Protein AF-A0A336LX73-F1 (afdb_monomer_lite)

Secondary structure (DSSP, 8-state):
--HHHHHHHHHHHHHHHHHHHHHH-SS------EEES-HHHHHHHHS---HHHHHHHHHHHTTS-GGGEEE--TTT-THHHHH-EEEETTEEEE--SSTT---EEEETTSHHHHHHHHHHHHHHHHHHHHHHHHHHTSPPP---

Sequence (144 aa):
MSIPLVKLIVAQLGGRLGKTVVNSFSTKIHNIYRWINSDTVLKWLRADKGKFVSFRVVKIHKHTNISSWRYVPKKLNVDDIATKWRSENGVIRSKTRISNYEPIILPRSHKVSHLITQQQQVKRIIKKLEAMENNHARPPGKMM

Foldseek 3Di:
DDPLVVQLVVLLVCLVVVQVVCVPDPDHDPAAADEGQDPVNLVLLVDCDDDPSNVSSVSSVVRDPNVRYDYDHPLRDQVQQVVAWDDDPQFIWRDGSDPPDTDGDDGNPDPVNVVVVVVVVVVVVVVVVVVVVVVVPDDPDDDD

Radius of gyration: 20.68 Å; chains: 1; bounding box: 70×35×48 Å

Structure (mmCIF, N/CA/C/O backbone):
data_AF-A0A336LX73-F1
#
_entry.id   AF-A0A336LX73-F1
#
loop_
_atom_site.group_PDB
_atom_site.id
_atom_site.type_symbol
_atom_site.label_atom_id
_atom_site.label_alt_id
_atom_site.label_comp_id
_atom_site.label_asym_id
_atom_site.label_entity_id
_atom_site.label_seq_id
_atom_site.pdbx_PDB_ins_code
_atom_site.Cartn_x
_atom_site.Cartn_y
_atom_site.Cartn_z
_atom_site.occupancy
_atom_site.B_iso_or_equiv
_atom_site.auth_seq_id
_atom_site.auth_comp_id
_atom_site.auth_asym_id
_atom_site.auth_atom_id
_atom_site.pdbx_PDB_model_num
ATOM 1 N N . MET A 1 1 ? 19.286 3.702 1.040 1.00 56.25 1 MET A N 1
ATOM 2 C CA . MET A 1 1 ? 17.865 3.405 1.357 1.00 56.25 1 MET A CA 1
ATOM 3 C C . MET A 1 1 ? 17.600 1.926 1.122 1.00 56.25 1 MET A C 1
ATOM 5 O O . MET A 1 1 ? 17.907 1.453 0.038 1.00 56.25 1 MET A O 1
ATOM 9 N N . SER A 1 2 ? 17.057 1.194 2.100 1.00 82.31 2 SER A N 1
ATOM 10 C CA . SER A 1 2 ? 16.716 -0.226 1.920 1.00 82.31 2 SER A CA 1
ATOM 11 C C . SER A 1 2 ? 15.325 -0.403 1.294 1.00 82.31 2 SER A C 1
ATOM 13 O O . SER A 1 2 ? 14.434 0.433 1.478 1.00 82.31 2 SER A O 1
ATOM 15 N N . ILE A 1 3 ? 15.122 -1.505 0.563 1.00 82.56 3 ILE A N 1
ATOM 16 C CA . ILE A 1 3 ? 13.840 -1.845 -0.086 1.00 82.56 3 ILE A CA 1
ATOM 17 C C . ILE A 1 3 ? 12.653 -1.800 0.910 1.00 82.56 3 ILE A C 1
ATOM 19 O O . ILE A 1 3 ? 11.626 -1.206 0.568 1.00 82.56 3 ILE A O 1
ATOM 23 N N . PRO A 1 4 ? 12.760 -2.328 2.149 1.00 84.38 4 PRO A N 1
ATOM 24 C CA . PRO A 1 4 ? 11.672 -2.252 3.130 1.00 84.38 4 PRO A CA 1
ATOM 25 C C . PRO A 1 4 ? 11.308 -0.825 3.570 1.00 84.38 4 PRO A C 1
ATOM 27 O O . PRO A 1 4 ? 10.129 -0.516 3.742 1.00 84.38 4 PRO A O 1
ATOM 30 N N . LEU A 1 5 ? 12.287 0.0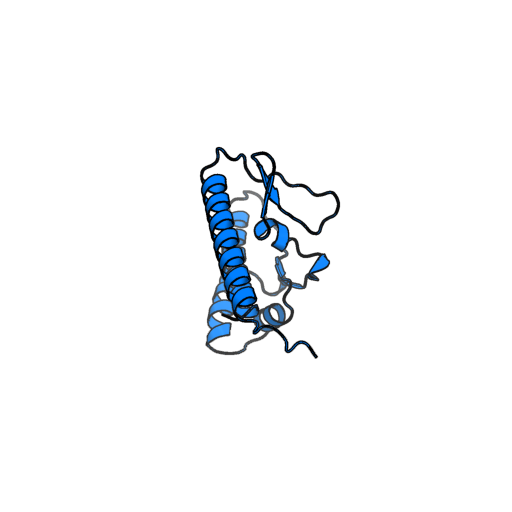77 3.704 1.00 85.88 5 LEU A N 1
ATOM 31 C CA . LEU A 1 5 ? 12.028 1.471 4.089 1.00 85.88 5 LEU A CA 1
ATOM 32 C C . LEU A 1 5 ? 11.255 2.229 3.002 1.00 85.88 5 LEU A C 1
ATOM 34 O O . LEU A 1 5 ? 10.326 2.974 3.314 1.00 85.88 5 LEU A O 1
ATOM 38 N N . VAL A 1 6 ? 11.582 2.000 1.725 1.00 88.69 6 VAL A N 1
ATOM 39 C CA . VAL A 1 6 ? 10.823 2.566 0.594 1.00 88.69 6 VAL A CA 1
ATOM 40 C C . VAL A 1 6 ? 9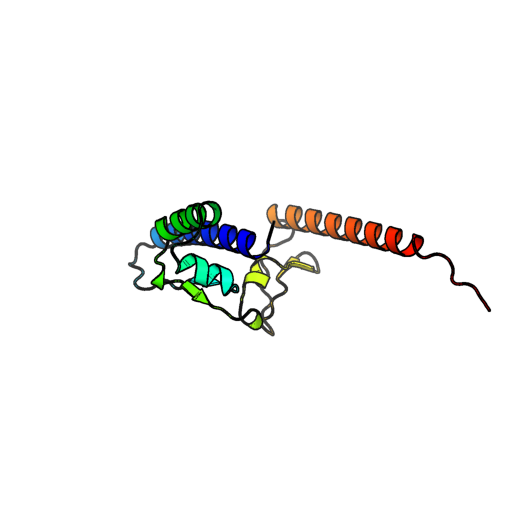.378 2.070 0.620 1.00 88.69 6 VAL A C 1
ATOM 42 O O . VAL A 1 6 ? 8.443 2.852 0.459 1.00 88.69 6 VAL A O 1
ATOM 45 N N . LYS A 1 7 ? 9.174 0.779 0.887 1.00 89.75 7 LYS A N 1
ATOM 46 C CA . LYS A 1 7 ? 7.837 0.184 0.980 1.00 89.75 7 LYS A CA 1
ATOM 47 C C . LYS A 1 7 ? 7.023 0.746 2.155 1.00 89.75 7 LYS A C 1
ATOM 49 O O . LYS A 1 7 ? 5.830 0.979 1.979 1.00 89.75 7 LYS A O 1
ATOM 54 N N . LEU A 1 8 ? 7.645 1.064 3.294 1.00 91.12 8 LEU A N 1
ATOM 55 C CA . LEU A 1 8 ? 6.990 1.797 4.391 1.00 91.12 8 LEU A CA 1
ATOM 56 C C . LEU A 1 8 ? 6.568 3.217 3.988 1.00 91.12 8 LEU A C 1
ATOM 58 O O . LEU A 1 8 ? 5.475 3.653 4.343 1.00 91.12 8 LEU A O 1
ATOM 62 N N . ILE A 1 9 ? 7.402 3.943 3.236 1.00 91.06 9 ILE A N 1
ATOM 63 C CA . ILE A 1 9 ? 7.050 5.281 2.727 1.00 91.06 9 ILE A CA 1
ATOM 64 C C . ILE A 1 9 ? 5.824 5.195 1.815 1.00 91.06 9 ILE A C 1
ATOM 66 O O . ILE A 1 9 ? 4.875 5.963 1.981 1.00 91.06 9 ILE A O 1
ATOM 70 N N . VAL A 1 10 ? 5.819 4.232 0.890 1.00 89.88 10 VAL A N 1
ATOM 71 C CA . VAL A 1 10 ? 4.684 3.988 -0.010 1.00 89.88 10 VAL A CA 1
ATOM 72 C C . VAL A 1 10 ? 3.431 3.608 0.782 1.00 89.88 10 VAL A C 1
ATOM 74 O O . VAL A 1 10 ? 2.363 4.145 0.507 1.00 89.88 10 VAL A O 1
ATOM 77 N N . ALA A 1 11 ? 3.550 2.754 1.803 1.00 92.50 11 ALA A N 1
ATOM 78 C CA . ALA A 1 11 ? 2.434 2.390 2.676 1.00 92.50 11 ALA A CA 1
ATOM 79 C C . ALA A 1 11 ? 1.857 3.603 3.426 1.00 92.50 11 ALA A C 1
ATOM 81 O O . ALA A 1 11 ? 0.640 3.757 3.510 1.00 92.50 11 ALA A O 1
ATOM 82 N N . GLN A 1 12 ? 2.714 4.501 3.918 1.00 93.75 12 GLN A N 1
ATOM 83 C CA . GLN A 1 12 ? 2.295 5.738 4.579 1.00 93.75 12 GLN A CA 1
ATOM 84 C C . GLN A 1 12 ? 1.567 6.683 3.616 1.00 93.75 12 GLN A C 1
ATOM 86 O O . GLN A 1 12 ? 0.526 7.238 3.972 1.00 93.75 12 GLN A O 1
ATOM 91 N N . LEU A 1 13 ? 2.087 6.854 2.398 1.00 92.56 13 LEU A N 1
ATOM 92 C CA . LEU A 1 13 ? 1.440 7.663 1.366 1.00 92.56 13 LEU A CA 1
ATOM 93 C C . LEU A 1 13 ? 0.092 7.059 0.950 1.00 92.56 13 LEU A C 1
ATOM 95 O O . LEU A 1 13 ? -0.913 7.765 0.936 1.00 92.56 13 LEU A O 1
ATOM 99 N N . GLY A 1 14 ? 0.056 5.750 0.691 1.00 91.94 14 GLY A N 1
ATOM 100 C CA . GLY A 1 14 ? -1.161 5.020 0.339 1.00 91.94 14 GLY A CA 1
ATOM 101 C C . GLY A 1 14 ? -2.209 5.041 1.452 1.00 91.94 14 GLY A C 1
ATOM 102 O O . GLY A 1 14 ? -3.396 5.163 1.173 1.00 91.94 14 GLY A O 1
ATOM 103 N N . GLY A 1 15 ? -1.791 5.003 2.721 1.00 94.00 15 GLY A N 1
ATOM 104 C CA . GLY A 1 15 ? -2.686 5.163 3.867 1.00 94.00 15 GLY A CA 1
ATOM 105 C C . GLY A 1 15 ? -3.356 6.538 3.907 1.00 94.00 15 GLY A C 1
ATOM 106 O O . GLY A 1 15 ? -4.569 6.620 4.093 1.00 94.00 15 GLY A O 1
ATOM 107 N N . ARG A 1 16 ? -2.587 7.610 3.671 1.00 95.06 16 ARG A N 1
ATOM 108 C CA . ARG A 1 16 ? -3.116 8.983 3.587 1.00 95.06 16 ARG A CA 1
ATOM 109 C C . ARG A 1 16 ? -4.076 9.143 2.413 1.00 95.06 16 ARG A C 1
ATOM 111 O O . ARG A 1 16 ? -5.193 9.597 2.622 1.00 95.06 16 ARG A O 1
ATOM 118 N N . LEU A 1 17 ? -3.657 8.722 1.219 1.00 93.06 17 LEU A N 1
ATOM 119 C CA . LEU A 1 17 ? -4.486 8.782 0.016 1.00 93.06 17 LEU A CA 1
ATOM 120 C C . LEU A 1 17 ? -5.781 7.988 0.201 1.00 93.06 17 LEU A C 1
ATOM 122 O O . LEU A 1 17 ? -6.858 8.505 -0.061 1.00 93.06 17 LEU A O 1
ATOM 126 N N . GLY A 1 18 ? -5.686 6.762 0.718 1.00 92.75 18 GLY A N 1
ATOM 127 C CA . GLY A 1 18 ? -6.850 5.924 0.985 1.00 92.75 18 GLY A CA 1
ATOM 128 C C . GLY A 1 18 ? -7.820 6.568 1.974 1.00 92.75 18 GLY A C 1
ATOM 129 O O . GLY A 1 18 ? -9.022 6.467 1.777 1.00 92.75 18 GLY A O 1
ATOM 130 N N . LYS A 1 19 ? -7.326 7.273 3.001 1.00 93.50 19 LYS A N 1
ATOM 131 C CA . LYS A 1 19 ? -8.187 8.037 3.916 1.00 93.50 19 LYS A CA 1
ATOM 132 C C . LYS A 1 19 ? -8.896 9.187 3.197 1.00 93.50 19 LYS A C 1
ATOM 134 O O . LYS A 1 19 ? -10.093 9.354 3.384 1.00 93.50 19 LYS A O 1
ATOM 139 N N . THR A 1 20 ? -8.183 9.951 2.369 1.00 94.75 20 THR A N 1
ATOM 140 C CA . THR A 1 20 ? -8.783 11.025 1.561 1.00 94.75 20 THR A CA 1
ATOM 141 C C . THR A 1 20 ? -9.867 10.485 0.632 1.00 94.75 20 THR A C 1
ATOM 143 O O . THR A 1 20 ? -10.955 11.043 0.595 1.00 94.75 20 THR A O 1
ATOM 146 N N . VAL A 1 21 ? -9.590 9.375 -0.056 1.00 92.94 21 VAL A N 1
ATOM 147 C CA . VAL A 1 21 ? -10.542 8.707 -0.952 1.00 92.94 21 VAL A CA 1
ATOM 148 C C . VAL A 1 21 ? -11.762 8.213 -0.180 1.00 92.94 21 VAL A C 1
ATOM 150 O O . VAL A 1 21 ? -12.876 8.483 -0.589 1.00 92.94 21 VAL A O 1
ATOM 153 N N . VAL A 1 22 ? -11.588 7.548 0.965 1.00 93.56 22 VAL A N 1
ATOM 154 C CA . VAL A 1 22 ? -12.724 7.104 1.797 1.00 93.56 22 VAL A CA 1
ATOM 155 C C . VAL A 1 22 ? -13.586 8.288 2.234 1.00 93.56 22 VAL A C 1
ATOM 157 O O . VAL A 1 22 ? -14.806 8.207 2.162 1.00 93.56 22 VAL A O 1
ATOM 160 N N . ASN A 1 23 ? -12.959 9.396 2.630 1.00 93.25 23 ASN A N 1
ATOM 161 C CA . ASN A 1 23 ? -13.659 10.601 3.066 1.00 93.25 23 ASN A CA 1
ATOM 162 C C . ASN A 1 23 ? -14.390 11.338 1.932 1.00 93.25 23 ASN A C 1
ATOM 164 O O . ASN A 1 23 ? -15.244 12.166 2.229 1.00 93.25 23 ASN A O 1
ATOM 168 N N . SER A 1 24 ? -14.056 11.088 0.660 1.00 95.00 24 SER A N 1
ATOM 169 C CA . SER A 1 24 ? -14.753 11.714 -0.471 1.00 95.00 24 SER A CA 1
ATOM 170 C C . SER A 1 24 ? -16.044 10.996 -0.863 1.00 95.00 24 SER A C 1
ATOM 172 O O . SER A 1 24 ? -16.811 11.538 -1.653 1.00 95.00 24 SER A O 1
ATOM 174 N N . PHE A 1 25 ? -16.297 9.787 -0.354 1.00 93.12 25 PHE A N 1
ATOM 175 C CA . PHE A 1 25 ? -17.554 9.086 -0.612 1.00 93.12 25 PHE A CA 1
ATOM 176 C C . PHE A 1 25 ? -18.646 9.552 0.350 1.00 93.12 25 PHE A C 1
ATOM 178 O O . PHE A 1 25 ? -18.448 9.584 1.562 1.00 93.12 25 PHE A O 1
ATOM 185 N N . SER A 1 26 ? -19.833 9.830 -0.190 1.00 93.62 26 SER A N 1
ATOM 186 C CA . SER A 1 26 ? -21.041 10.099 0.604 1.00 93.62 26 SER A CA 1
ATOM 187 C C . SER A 1 26 ? -21.608 8.833 1.259 1.00 93.62 26 SER A C 1
ATOM 189 O O . SER A 1 26 ? -22.354 8.909 2.230 1.00 93.62 26 SER A O 1
ATOM 191 N N . THR A 1 27 ? -21.260 7.656 0.733 1.00 94.62 27 THR A N 1
ATOM 192 C CA . THR A 1 27 ? -21.700 6.349 1.235 1.00 94.62 27 THR A CA 1
ATOM 193 C C . THR A 1 27 ? -20.686 5.738 2.194 1.00 94.62 27 THR A C 1
ATOM 195 O O . THR A 1 27 ? -19.474 5.823 1.980 1.00 94.62 27 THR A O 1
ATOM 198 N N . LYS A 1 28 ? -21.175 5.019 3.208 1.00 93.31 28 LYS A N 1
ATOM 199 C CA . LYS A 1 28 ? -20.321 4.327 4.178 1.00 93.31 28 LYS A CA 1
ATOM 200 C C . LYS A 1 28 ? -19.539 3.185 3.522 1.00 93.31 28 LYS A C 1
ATOM 202 O O . LYS A 1 28 ? -20.116 2.251 2.973 1.00 93.31 28 LYS A O 1
ATOM 207 N N . ILE A 1 29 ? -18.215 3.218 3.657 1.00 93.50 29 ILE A N 1
ATOM 208 C CA . ILE A 1 29 ? -17.343 2.104 3.271 1.00 93.50 29 ILE A CA 1
ATOM 209 C C . ILE A 1 29 ? -17.177 1.172 4.472 1.00 93.50 29 ILE A C 1
ATOM 211 O O . ILE A 1 29 ? -16.600 1.552 5.489 1.00 93.50 29 ILE A O 1
ATOM 215 N N . HIS A 1 30 ? -17.677 -0.057 4.347 1.00 91.50 30 HIS A N 1
ATOM 216 C CA . HIS A 1 30 ? -17.633 -1.051 5.424 1.00 91.50 30 HIS A CA 1
ATOM 217 C C . HIS A 1 30 ? -16.283 -1.765 5.525 1.00 91.50 30 HIS A C 1
ATOM 219 O O . HIS A 1 30 ? -15.811 -2.036 6.625 1.00 91.50 30 HIS A O 1
ATOM 225 N N . ASN A 1 31 ? -15.649 -2.044 4.384 1.00 92.56 31 ASN A N 1
ATOM 226 C CA . ASN A 1 31 ? -14.429 -2.838 4.318 1.00 92.56 31 ASN A CA 1
ATOM 227 C C . ASN A 1 31 ? -13.372 -2.138 3.469 1.00 92.56 31 ASN A C 1
ATOM 229 O O . ASN A 1 31 ? -13.653 -1.648 2.378 1.00 92.56 31 ASN A O 1
ATOM 233 N N . ILE A 1 32 ? -12.134 -2.125 3.963 1.00 93.88 32 ILE A N 1
ATOM 234 C CA . ILE A 1 32 ? -10.979 -1.604 3.234 1.00 93.88 32 ILE A CA 1
ATOM 235 C C . ILE A 1 32 ? -9.868 -2.638 3.337 1.00 93.88 32 ILE A C 1
ATOM 237 O O . ILE A 1 32 ? -9.496 -3.032 4.441 1.00 93.88 32 ILE A O 1
ATOM 241 N N . TYR A 1 33 ? -9.300 -3.024 2.198 1.00 94.19 33 TYR A N 1
ATOM 242 C CA . TYR A 1 33 ? -8.164 -3.939 2.120 1.00 94.19 33 TYR A CA 1
ATOM 243 C C . TYR A 1 33 ? -6.960 -3.230 1.507 1.00 94.19 33 TYR A C 1
ATOM 245 O O . TYR A 1 33 ? -7.088 -2.474 0.543 1.00 94.19 33 TYR A O 1
ATOM 253 N N . ARG A 1 34 ? -5.777 -3.456 2.080 1.00 93.25 34 ARG A N 1
ATOM 254 C CA . ARG A 1 34 ? -4.513 -2.846 1.653 1.00 93.25 34 ARG A CA 1
ATOM 255 C C . ARG A 1 34 ? -3.480 -3.933 1.436 1.00 93.25 34 ARG A C 1
ATOM 257 O O . ARG A 1 34 ? -3.233 -4.744 2.324 1.00 93.25 34 ARG A O 1
ATOM 264 N N . TRP A 1 35 ? -2.853 -3.928 0.271 1.00 92.69 35 TRP A N 1
ATOM 265 C CA . TRP A 1 35 ? -1.941 -4.987 -0.140 1.00 92.69 35 TRP A CA 1
ATOM 266 C C . TRP A 1 35 ? -0.502 -4.482 -0.165 1.00 92.69 35 TRP A C 1
ATOM 268 O O . TRP A 1 35 ? -0.224 -3.391 -0.665 1.00 92.69 35 TRP A O 1
ATOM 278 N N . ILE A 1 36 ? 0.425 -5.277 0.371 1.00 91.81 36 ILE A N 1
ATOM 279 C CA . ILE A 1 36 ? 1.859 -4.991 0.317 1.00 91.81 36 ILE A CA 1
ATOM 280 C C . ILE A 1 36 ? 2.651 -6.242 -0.064 1.00 91.81 36 ILE A C 1
ATOM 282 O O . ILE A 1 36 ? 2.432 -7.324 0.474 1.00 91.81 36 ILE A O 1
ATOM 286 N N . ASN A 1 37 ? 3.602 -6.101 -0.988 1.00 91.00 37 ASN A N 1
ATOM 287 C CA . ASN A 1 37 ? 4.446 -7.206 -1.459 1.00 91.00 37 ASN A CA 1
ATOM 288 C C . ASN A 1 37 ? 5.749 -7.368 -0.672 1.00 91.00 37 ASN A C 1
ATOM 290 O O . ASN A 1 37 ? 6.770 -7.775 -1.226 1.00 91.00 37 ASN A O 1
ATOM 294 N N . SER A 1 38 ? 5.734 -7.025 0.614 1.00 91.44 38 SER A N 1
ATOM 295 C CA . SER A 1 38 ? 6.879 -7.194 1.502 1.00 91.44 38 SER A CA 1
ATOM 296 C C . SER A 1 38 ? 6.417 -7.805 2.813 1.00 91.44 38 SER A C 1
ATOM 298 O O . SER A 1 38 ? 5.757 -7.145 3.613 1.00 91.44 38 SER A O 1
ATOM 300 N N . ASP A 1 39 ? 6.791 -9.066 3.021 1.00 91.31 39 ASP A N 1
ATOM 301 C CA . ASP A 1 39 ? 6.526 -9.786 4.266 1.00 91.31 39 ASP A CA 1
ATOM 302 C C . ASP A 1 39 ? 7.201 -9.091 5.459 1.00 91.31 39 ASP A C 1
ATOM 304 O O . ASP A 1 39 ? 6.572 -8.866 6.486 1.00 91.31 39 ASP A O 1
ATOM 308 N N . THR A 1 40 ? 8.439 -8.612 5.286 1.00 91.12 40 THR A N 1
ATOM 309 C CA . THR A 1 40 ? 9.147 -7.807 6.294 1.00 91.12 40 THR A CA 1
ATOM 310 C C . THR A 1 40 ? 8.348 -6.576 6.719 1.00 91.12 40 THR A C 1
ATOM 312 O O . THR A 1 40 ? 8.176 -6.342 7.912 1.00 91.12 40 THR A O 1
ATOM 315 N N . VAL A 1 41 ? 7.824 -5.799 5.763 1.00 91.88 41 VAL A N 1
ATOM 316 C CA . VAL A 1 41 ? 7.031 -4.606 6.098 1.00 91.88 41 VAL A CA 1
ATOM 317 C C . VAL A 1 41 ? 5.704 -4.990 6.736 1.00 91.88 41 VAL A C 1
ATOM 319 O O . VAL A 1 4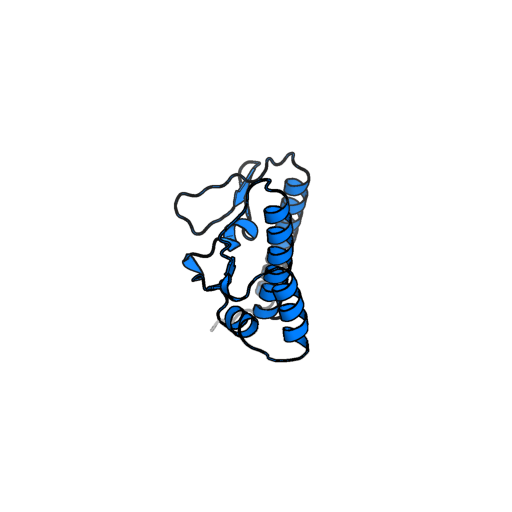1 ? 5.287 -4.330 7.680 1.00 91.88 41 VAL A O 1
ATOM 322 N N . LEU A 1 42 ? 5.052 -6.060 6.279 1.00 93.50 42 LEU A N 1
ATOM 323 C CA . LEU A 1 42 ? 3.820 -6.531 6.908 1.00 93.50 42 LEU A CA 1
ATOM 324 C C . LEU A 1 42 ? 4.056 -6.971 8.360 1.00 93.50 42 LEU A C 1
ATOM 326 O O . LEU A 1 42 ? 3.255 -6.644 9.232 1.00 93.50 42 LEU A O 1
ATOM 330 N N . LYS A 1 43 ? 5.171 -7.656 8.633 1.00 91.88 43 LYS A N 1
ATOM 331 C CA . LYS A 1 43 ? 5.596 -8.018 9.990 1.00 91.88 43 LYS A CA 1
ATOM 332 C C . LYS A 1 43 ? 5.862 -6.780 10.838 1.00 91.88 43 LYS A C 1
ATOM 334 O O . LYS A 1 43 ? 5.383 -6.724 11.960 1.00 91.88 43 LYS A O 1
ATOM 339 N N . TRP A 1 44 ? 6.538 -5.763 10.306 1.00 91.81 44 TRP A N 1
ATOM 340 C CA . TRP A 1 44 ? 6.731 -4.492 11.016 1.00 91.81 44 TRP A CA 1
ATOM 341 C C . TRP A 1 44 ? 5.433 -3.740 11.274 1.00 91.81 44 TRP A C 1
ATOM 343 O O . TRP A 1 44 ? 5.290 -3.140 12.327 1.00 91.81 44 TRP A O 1
ATOM 353 N N . LEU A 1 45 ? 4.480 -3.780 10.343 1.00 91.69 45 LEU A N 1
ATOM 354 C CA . LEU A 1 45 ? 3.169 -3.176 10.557 1.00 91.69 45 LEU A CA 1
ATOM 355 C C . LEU A 1 45 ? 2.391 -3.869 11.672 1.00 91.69 45 LEU A C 1
ATOM 357 O O . LEU A 1 45 ? 1.542 -3.207 12.252 1.00 91.69 45 LEU A O 1
ATOM 361 N N . ARG A 1 46 ? 2.654 -5.161 11.918 1.00 90.69 46 ARG A N 1
ATOM 362 C CA . ARG A 1 46 ? 2.015 -6.012 12.938 1.00 90.69 46 ARG A CA 1
ATOM 363 C C . ARG A 1 46 ? 2.751 -6.051 14.274 1.00 90.69 46 ARG A C 1
ATOM 365 O O . ARG A 1 46 ? 2.146 -6.404 15.277 1.00 90.69 46 ARG A O 1
ATOM 372 N N . ALA A 1 47 ? 4.041 -5.746 14.273 1.00 83.88 47 ALA A N 1
ATOM 373 C CA . ALA A 1 47 ? 4.901 -5.825 15.440 1.00 83.88 47 ALA A CA 1
ATOM 374 C C . ALA A 1 47 ? 5.119 -4.447 16.068 1.00 83.88 47 ALA A C 1
ATOM 376 O O . ALA A 1 47 ? 5.125 -3.428 15.382 1.00 83.88 47 ALA A O 1
ATOM 377 N N . ASP A 1 48 ? 5.409 -4.442 17.363 1.00 66.62 48 ASP A N 1
ATOM 378 C CA . ASP A 1 48 ? 5.775 -3.241 18.107 1.00 66.62 48 ASP A CA 1
ATOM 379 C C . ASP A 1 48 ? 7.306 -3.155 18.257 1.00 66.62 48 ASP A C 1
ATOM 381 O O . ASP A 1 48 ? 7.867 -3.531 19.285 1.00 66.62 48 ASP A O 1
ATOM 385 N N . LYS A 1 49 ? 8.039 -2.811 17.180 1.00 63.09 49 LYS A N 1
ATOM 386 C CA . LYS A 1 49 ? 9.522 -2.807 17.214 1.00 63.09 49 LYS A CA 1
ATOM 387 C C . LYS A 1 49 ? 10.195 -1.592 16.550 1.00 63.09 49 LYS A C 1
ATOM 389 O O . LYS A 1 49 ? 9.976 -1.302 15.377 1.00 63.09 49 LYS A O 1
ATOM 394 N N . GLY A 1 50 ? 11.129 -0.991 17.307 1.00 59.62 50 GLY A N 1
ATOM 395 C CA . GLY A 1 50 ? 12.298 -0.195 16.875 1.00 59.62 50 GLY A CA 1
ATOM 396 C C . GLY A 1 50 ? 12.061 1.278 16.497 1.00 59.62 50 GLY A C 1
ATOM 397 O O . GLY A 1 50 ? 11.329 1.551 15.558 1.00 59.62 50 GLY A O 1
ATOM 398 N N . LYS A 1 51 ? 12.773 2.228 17.133 1.00 60.53 51 LYS A N 1
ATOM 399 C CA . LYS A 1 51 ? 12.551 3.700 17.064 1.00 60.53 51 LYS A CA 1
ATOM 400 C C . LYS A 1 51 ? 12.356 4.317 15.657 1.00 60.53 51 LYS A C 1
ATOM 402 O O . LYS A 1 51 ? 11.518 5.197 15.487 1.00 60.53 51 LYS A O 1
ATOM 407 N N . PHE A 1 52 ? 13.109 3.887 14.637 1.00 62.03 52 PHE A N 1
ATOM 408 C CA . PHE A 1 52 ? 13.017 4.471 13.282 1.00 62.03 52 PHE A CA 1
ATOM 409 C C . PHE A 1 52 ? 11.891 3.878 12.422 1.00 62.03 52 PHE A C 1
ATOM 411 O O . PHE A 1 52 ? 11.271 4.585 11.623 1.00 62.03 52 PHE A O 1
ATOM 418 N N . VAL A 1 53 ? 11.625 2.580 12.575 1.00 77.06 53 VAL A N 1
ATOM 419 C CA . VAL A 1 53 ? 10.514 1.894 11.901 1.00 77.06 53 VAL A CA 1
ATOM 420 C C . VAL A 1 53 ? 9.202 2.242 12.603 1.00 77.06 53 VAL A C 1
ATOM 422 O O . VAL A 1 53 ? 8.222 2.568 11.930 1.00 77.06 53 VAL A O 1
AT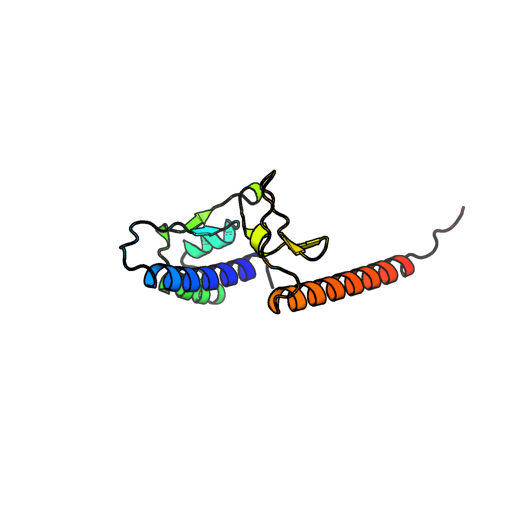OM 425 N N . SER A 1 54 ? 9.215 2.294 13.936 1.00 78.50 54 SER A N 1
ATOM 426 C CA . SER A 1 54 ? 8.055 2.575 14.780 1.00 78.50 54 SER A CA 1
ATOM 427 C C . SER A 1 54 ? 7.421 3.921 14.453 1.00 78.50 54 SER A C 1
ATOM 429 O O . SER A 1 54 ? 6.213 3.977 14.261 1.00 78.50 54 SER A O 1
ATOM 431 N N . PHE A 1 55 ? 8.197 4.991 14.249 1.00 85.94 55 PHE A N 1
ATOM 432 C CA . PHE A 1 55 ? 7.621 6.297 13.906 1.00 85.94 55 PHE A CA 1
ATOM 433 C C . PHE A 1 55 ? 6.808 6.274 12.600 1.00 85.94 55 PHE A C 1
ATOM 435 O O . PHE A 1 55 ? 5.755 6.909 12.494 1.00 85.94 55 PHE A O 1
ATOM 442 N N . ARG A 1 56 ? 7.267 5.529 11.587 1.00 87.62 56 ARG A N 1
ATOM 443 C CA . ARG A 1 56 ? 6.523 5.377 10.326 1.00 87.62 56 ARG A CA 1
ATOM 444 C C . ARG A 1 56 ? 5.321 4.459 10.493 1.00 87.62 56 ARG A C 1
ATOM 446 O O . ARG A 1 56 ? 4.261 4.778 9.963 1.00 87.62 56 ARG A O 1
ATOM 453 N N . VAL A 1 57 ? 5.471 3.367 11.237 1.00 90.31 57 VAL A N 1
ATOM 454 C CA . VAL A 1 57 ? 4.370 2.449 11.559 1.00 90.31 57 VAL A CA 1
ATOM 455 C C . VAL A 1 57 ? 3.253 3.194 12.298 1.00 90.31 57 VAL A C 1
ATOM 457 O O . VAL A 1 57 ? 2.114 3.149 11.846 1.00 90.31 57 VAL A O 1
ATOM 460 N N . VAL A 1 58 ? 3.579 4.014 13.301 1.00 90.44 58 VAL A N 1
ATOM 461 C CA . VAL A 1 58 ? 2.623 4.883 14.016 1.00 90.44 58 VAL A CA 1
ATOM 462 C C . VAL A 1 58 ? 1.897 5.826 13.052 1.00 90.44 58 VAL A C 1
ATOM 464 O O . VAL A 1 58 ? 0.671 5.948 13.085 1.00 90.44 58 VAL A O 1
ATOM 467 N N . LYS A 1 59 ? 2.619 6.463 12.1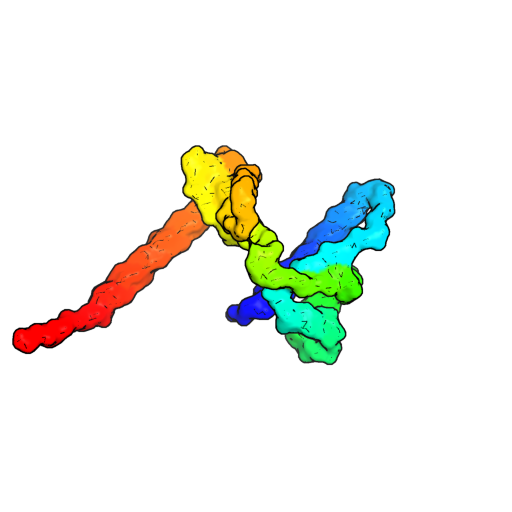20 1.00 91.12 59 LYS A N 1
ATOM 468 C CA . LYS A 1 59 ? 1.991 7.311 11.090 1.00 91.12 59 LYS A CA 1
ATOM 469 C C . LYS A 1 59 ? 1.056 6.531 10.166 1.00 91.12 59 LYS A C 1
ATOM 471 O O . LYS A 1 59 ? 0.048 7.088 9.727 1.00 91.12 59 LYS A O 1
ATOM 476 N N . ILE A 1 60 ? 1.379 5.282 9.843 1.00 93.50 60 ILE A N 1
ATOM 477 C CA . ILE A 1 60 ? 0.530 4.407 9.026 1.00 93.50 60 ILE A CA 1
ATOM 478 C C . ILE A 1 60 ? -0.724 4.006 9.811 1.00 93.50 60 ILE A C 1
ATOM 480 O O . ILE A 1 60 ? -1.832 4.116 9.280 1.00 93.50 60 ILE A O 1
ATOM 484 N N . HIS A 1 61 ? -0.579 3.619 11.078 1.00 92.69 61 HIS A N 1
ATOM 485 C CA . HIS A 1 61 ? -1.691 3.261 11.965 1.00 92.69 61 HIS A CA 1
ATOM 486 C C . HIS A 1 61 ? -2.644 4.437 12.220 1.00 92.69 61 HIS A C 1
ATOM 488 O O . HIS A 1 61 ? -3.851 4.237 12.269 1.00 92.69 61 HIS A O 1
ATOM 494 N N . LYS A 1 62 ? -2.156 5.688 12.228 1.00 92.69 62 LYS A N 1
ATOM 495 C CA . LYS A 1 62 ? -3.018 6.889 12.313 1.00 92.69 62 LYS A CA 1
ATOM 496 C C . LYS A 1 62 ? -4.050 6.999 11.174 1.00 92.69 62 LYS A C 1
ATOM 498 O O . LYS A 1 62 ? -5.068 7.675 11.319 1.00 92.69 62 LYS A O 1
ATOM 503 N N . HIS A 1 63 ? -3.779 6.391 10.018 1.00 92.88 63 HIS A N 1
ATOM 504 C CA . HIS A 1 63 ? -4.627 6.505 8.824 1.00 92.88 63 HIS A CA 1
ATOM 505 C C . HIS A 1 63 ? -5.244 5.173 8.386 1.00 92.88 63 HIS A C 1
ATOM 507 O O . HIS A 1 63 ? -6.061 5.156 7.466 1.00 92.88 63 HIS A O 1
ATOM 513 N N . THR A 1 64 ? -4.835 4.053 8.981 1.00 94.12 64 THR A N 1
ATOM 514 C CA . THR A 1 64 ? -5.202 2.716 8.508 1.00 94.12 64 THR A CA 1
ATOM 515 C C . THR A 1 64 ? -5.369 1.756 9.675 1.00 94.12 64 THR A C 1
ATOM 517 O O . THR A 1 64 ? -4.634 1.835 10.652 1.00 94.12 64 THR A O 1
ATOM 520 N N . ASN A 1 65 ? -6.292 0.803 9.548 1.00 92.50 65 ASN A N 1
ATOM 521 C CA . ASN A 1 65 ? -6.384 -0.299 10.498 1.00 92.50 65 ASN A CA 1
ATOM 522 C C . ASN A 1 65 ? -5.346 -1.379 10.146 1.00 92.50 65 ASN A C 1
ATOM 524 O O . ASN A 1 65 ? -5.262 -1.807 8.992 1.00 92.50 65 ASN A O 1
ATOM 528 N N . ILE A 1 66 ? -4.583 -1.850 11.130 1.00 92.12 66 ILE A N 1
ATOM 529 C CA . ILE A 1 66 ? -3.614 -2.949 11.003 1.00 92.12 66 ILE A CA 1
ATOM 530 C C . ILE A 1 66 ? -4.245 -4.215 10.397 1.00 92.12 66 ILE A C 1
ATOM 532 O O . ILE A 1 66 ? -3.648 -4.861 9.533 1.00 92.12 66 ILE A O 1
ATOM 536 N N . SER A 1 67 ? -5.504 -4.498 10.748 1.00 93.50 67 SER A N 1
ATOM 537 C CA . SER A 1 67 ? -6.282 -5.638 10.260 1.00 93.50 67 SER A CA 1
ATOM 538 C C . SER A 1 67 ? -6.700 -5.508 8.796 1.00 93.50 67 SER A C 1
ATOM 540 O O . SER A 1 67 ? -7.160 -6.491 8.221 1.00 93.50 67 SER A O 1
ATOM 542 N N . SER A 1 68 ? -6.508 -4.347 8.157 1.00 94.81 68 SER A N 1
ATOM 543 C CA . SER A 1 68 ? -6.745 -4.157 6.717 1.00 94.81 68 SER A CA 1
ATOM 544 C C . SER A 1 68 ? -5.566 -4.583 5.841 1.00 94.81 68 SER A C 1
ATOM 546 O O . SER A 1 68 ? -5.731 -4.741 4.631 1.00 94.81 68 SER A O 1
ATOM 548 N N . TRP A 1 69 ? -4.377 -4.776 6.422 1.00 95.31 69 TRP A N 1
ATOM 549 C CA . TRP A 1 69 ? -3.160 -5.061 5.663 1.00 95.31 69 TRP A CA 1
ATOM 550 C C . TRP A 1 69 ? -3.006 -6.552 5.345 1.00 95.31 69 TRP A C 1
ATOM 552 O O . TRP A 1 69 ? -3.148 -7.427 6.209 1.00 95.31 69 TRP A O 1
ATOM 562 N N . ARG A 1 70 ? -2.702 -6.850 4.084 1.00 94.81 70 ARG A N 1
ATOM 563 C CA . ARG A 1 70 ? -2.533 -8.195 3.527 1.00 94.81 70 ARG A CA 1
ATOM 564 C C . ARG A 1 70 ? -1.218 -8.285 2.765 1.00 94.81 70 ARG A C 1
ATOM 566 O O . ARG A 1 70 ? -0.784 -7.322 2.128 1.00 94.81 70 ARG A O 1
ATOM 573 N N . TYR A 1 71 ? -0.598 -9.458 2.816 1.00 94.06 71 TYR A N 1
ATOM 574 C CA . TYR A 1 71 ? 0.514 -9.767 1.929 1.00 94.06 71 TYR A CA 1
ATOM 575 C C . TYR A 1 71 ? -0.033 -10.046 0.529 1.00 94.06 71 TYR A C 1
ATOM 577 O O . TYR A 1 71 ? -1.018 -10.767 0.391 1.00 94.06 71 TYR A O 1
ATOM 585 N N . VAL A 1 72 ? 0.617 -9.501 -0.499 1.00 91.44 72 VAL A N 1
ATOM 586 C CA . VAL A 1 72 ? 0.388 -9.901 -1.891 1.00 91.44 72 VAL A CA 1
ATOM 587 C C . VAL A 1 72 ? 1.689 -10.453 -2.481 1.00 91.44 72 VAL A C 1
ATOM 589 O O . VAL A 1 72 ? 2.716 -9.767 -2.442 1.00 91.44 72 VAL A O 1
ATOM 592 N N . PRO A 1 73 ? 1.689 -11.669 -3.053 1.00 89.38 73 PRO A N 1
ATOM 593 C CA . PRO A 1 73 ? 2.845 -12.183 -3.772 1.00 89.38 73 PRO A CA 1
ATOM 594 C C . PRO A 1 73 ? 3.287 -11.222 -4.875 1.00 89.38 73 PRO A C 1
ATOM 596 O O . PRO A 1 73 ? 2.466 -10.636 -5.577 1.00 89.38 73 PRO A O 1
ATOM 599 N N . LYS A 1 74 ? 4.599 -11.094 -5.095 1.00 83.31 74 LYS A N 1
ATOM 600 C CA . LYS A 1 74 ? 5.157 -10.159 -6.092 1.00 83.31 74 LYS A CA 1
ATOM 601 C C . LYS A 1 74 ? 4.543 -10.327 -7.490 1.00 83.31 74 LYS A C 1
ATOM 603 O O . LYS A 1 74 ? 4.343 -9.329 -8.173 1.00 83.31 74 LYS A O 1
ATOM 608 N N . LYS A 1 75 ? 4.228 -11.561 -7.905 1.00 81.69 75 LYS A N 1
ATOM 609 C CA . LYS A 1 75 ? 3.597 -11.852 -9.206 1.00 81.69 75 LYS A CA 1
ATOM 610 C C . LYS A 1 75 ? 2.193 -11.245 -9.341 1.00 81.69 75 LYS A C 1
ATOM 612 O O . LYS A 1 75 ? 1.838 -10.838 -10.437 1.00 81.69 75 LYS A O 1
ATOM 617 N N . LEU A 1 76 ? 1.455 -11.140 -8.236 1.00 81.50 76 LEU A N 1
ATOM 618 C CA . LEU A 1 76 ? 0.092 -10.604 -8.181 1.00 81.50 76 LEU A CA 1
ATOM 619 C C . LEU A 1 76 ? 0.047 -9.120 -7.797 1.00 81.50 76 LEU A C 1
ATOM 621 O O . LEU A 1 76 ? -1.012 -8.503 -7.839 1.00 81.50 76 LEU A O 1
ATOM 625 N N . ASN A 1 77 ? 1.180 -8.529 -7.402 1.00 82.50 77 ASN A N 1
ATOM 626 C CA . ASN A 1 77 ? 1.191 -7.129 -7.020 1.00 82.50 77 ASN A CA 1
ATOM 627 C C . ASN A 1 77 ? 1.117 -6.218 -8.248 1.00 82.50 77 ASN A C 1
ATOM 629 O O . ASN A 1 77 ? 1.974 -6.271 -9.135 1.00 82.50 77 ASN A O 1
ATOM 633 N N . VAL A 1 78 ? 0.131 -5.329 -8.229 1.00 76.31 78 VAL A N 1
ATOM 634 C CA . VAL A 1 78 ? -0.127 -4.317 -9.257 1.00 76.31 78 VAL A CA 1
ATOM 635 C C . VAL A 1 78 ? 0.744 -3.066 -9.106 1.00 76.31 78 VAL A C 1
ATOM 637 O O . VAL A 1 78 ? 0.571 -2.104 -9.843 1.00 76.31 78 VAL A O 1
ATOM 640 N N . ASP A 1 79 ? 1.718 -3.054 -8.188 1.00 74.69 79 ASP A N 1
ATOM 641 C CA . ASP A 1 79 ? 2.634 -1.917 -7.995 1.00 74.69 79 ASP A CA 1
ATOM 642 C C . ASP A 1 79 ? 3.461 -1.586 -9.239 1.00 74.69 79 ASP A C 1
ATOM 644 O O . ASP A 1 79 ? 3.801 -0.425 -9.476 1.00 74.69 79 ASP A O 1
ATOM 648 N N . ASP A 1 80 ? 3.747 -2.594 -10.060 1.00 68.50 80 ASP A N 1
ATOM 649 C CA . ASP A 1 80 ? 4.345 -2.420 -11.379 1.00 68.50 80 ASP A CA 1
ATOM 650 C C . ASP A 1 80 ? 3.515 -1.459 -12.245 1.00 68.50 80 ASP A C 1
ATOM 652 O O . ASP A 1 80 ? 4.105 -0.671 -12.979 1.00 68.50 80 ASP A O 1
ATOM 656 N N . ILE A 1 81 ? 2.183 -1.439 -12.091 1.00 69.19 81 ILE A N 1
ATOM 657 C CA . ILE A 1 81 ? 1.305 -0.564 -12.874 1.00 69.19 81 ILE A CA 1
ATOM 658 C C . ILE A 1 81 ? 1.657 0.906 -12.631 1.00 69.19 81 ILE A C 1
ATOM 660 O O . ILE A 1 81 ? 1.754 1.694 -13.565 1.00 69.19 81 ILE A O 1
ATOM 664 N N . ALA A 1 82 ? 1.914 1.261 -11.375 1.00 67.06 82 ALA A N 1
ATOM 665 C CA . ALA A 1 82 ? 2.227 2.627 -10.979 1.00 67.06 82 ALA A CA 1
ATOM 666 C C . ALA A 1 82 ? 3.718 2.992 -11.125 1.00 67.06 82 ALA A C 1
ATOM 668 O O . ALA A 1 82 ? 4.087 4.161 -11.002 1.00 67.06 82 ALA A O 1
ATOM 669 N N . THR A 1 83 ? 4.603 2.012 -11.335 1.00 68.31 83 THR A N 1
ATOM 670 C CA . THR A 1 83 ? 6.062 2.217 -11.235 1.00 68.31 83 THR A CA 1
ATOM 671 C C . THR A 1 83 ? 6.832 1.884 -12.508 1.00 68.31 83 THR A C 1
ATOM 673 O O . THR A 1 83 ? 7.950 2.378 -12.685 1.00 68.31 83 THR A O 1
ATOM 676 N N . LYS A 1 84 ? 6.266 1.080 -13.412 1.00 70.94 84 LYS A N 1
ATOM 677 C CA . LYS A 1 84 ? 6.922 0.630 -14.642 1.00 70.94 84 LYS A CA 1
ATOM 678 C C . LYS A 1 84 ? 6.176 1.136 -15.857 1.00 70.94 84 LYS A C 1
ATOM 680 O O . LYS A 1 84 ? 5.174 0.580 -16.279 1.00 70.94 84 LYS A O 1
ATOM 685 N N . TRP A 1 85 ? 6.753 2.151 -16.474 1.00 74.19 85 TRP A N 1
ATOM 686 C CA . TRP A 1 85 ? 6.151 2.847 -17.599 1.00 74.19 85 TRP A CA 1
ATOM 687 C C . TRP A 1 85 ? 7.023 2.717 -18.835 1.00 74.19 85 TRP A C 1
ATOM 689 O O . TRP A 1 85 ? 8.254 2.667 -18.730 1.00 74.19 85 TRP A O 1
ATOM 699 N N . ARG A 1 86 ? 6.398 2.694 -20.005 1.00 71.81 86 ARG A N 1
ATOM 700 C CA . ARG A 1 86 ? 7.072 2.788 -21.297 1.00 71.81 86 ARG A CA 1
ATOM 701 C C . ARG A 1 86 ? 6.372 3.841 -22.141 1.00 71.81 86 ARG A C 1
ATOM 703 O O . ARG A 1 86 ? 5.149 3.918 -22.147 1.00 71.81 86 ARG A O 1
ATOM 710 N N . SER A 1 87 ? 7.163 4.646 -22.840 1.00 71.06 87 SER A N 1
ATOM 711 C CA . SER A 1 87 ? 6.641 5.466 -23.928 1.00 71.06 87 SER A CA 1
ATOM 712 C C . SER A 1 87 ? 6.567 4.609 -25.185 1.00 71.06 87 SER A C 1
ATOM 714 O O . SER A 1 87 ? 7.576 4.016 -25.571 1.00 71.06 87 SER A O 1
ATOM 716 N N . GLU A 1 88 ? 5.393 4.556 -25.798 1.00 69.62 88 GLU A N 1
ATOM 717 C CA . GLU A 1 88 ? 5.112 3.801 -27.014 1.00 69.62 88 GLU A CA 1
ATOM 718 C C . GLU A 1 88 ? 4.184 4.630 -27.905 1.00 69.62 88 GLU A C 1
ATOM 720 O O . GLU A 1 88 ? 3.119 5.050 -27.459 1.00 69.62 88 GLU A O 1
ATOM 725 N N . ASN A 1 89 ? 4.618 4.931 -29.133 1.00 71.25 89 ASN A N 1
ATOM 726 C CA . ASN A 1 89 ? 3.833 5.630 -30.163 1.00 71.25 89 ASN A CA 1
ATOM 727 C C . ASN A 1 89 ? 3.062 6.872 -29.679 1.00 71.25 89 ASN A C 1
ATOM 729 O O . ASN A 1 89 ? 1.904 7.070 -30.022 1.00 71.25 89 ASN A O 1
ATOM 733 N N . GLY A 1 90 ? 3.676 7.720 -28.851 1.00 65.25 90 GLY A N 1
ATOM 734 C CA . GLY A 1 90 ? 2.988 8.927 -28.375 1.00 65.25 90 GLY A CA 1
ATOM 735 C C . GLY A 1 90 ? 2.198 8.768 -27.076 1.00 65.25 90 GLY A C 1
ATOM 736 O O . GLY A 1 90 ? 1.621 9.738 -26.592 1.00 65.25 90 GLY A O 1
ATOM 737 N N . VAL A 1 91 ? 2.197 7.580 -26.479 1.00 65.75 91 VAL A N 1
ATOM 738 C CA . VAL A 1 91 ? 1.390 7.242 -25.304 1.00 65.75 91 VAL A CA 1
ATOM 739 C C . VAL A 1 91 ? 2.283 6.661 -24.211 1.00 65.75 91 VAL A C 1
ATOM 741 O O . VAL A 1 91 ? 3.286 6.001 -24.492 1.00 65.75 91 VAL A O 1
ATOM 744 N N . ILE A 1 92 ? 1.958 6.932 -22.945 1.00 72.06 92 ILE A N 1
ATOM 745 C CA . ILE A 1 92 ? 2.575 6.220 -21.823 1.00 72.06 92 ILE A CA 1
ATOM 746 C C . ILE A 1 92 ? 1.711 5.014 -21.486 1.00 72.06 92 ILE A C 1
ATOM 748 O O . ILE A 1 92 ? 0.566 5.154 -21.049 1.00 72.06 92 ILE A O 1
ATOM 752 N N . ARG A 1 93 ? 2.300 3.833 -21.656 1.00 73.38 93 ARG A N 1
ATOM 753 C CA . ARG A 1 93 ? 1.708 2.563 -21.249 1.00 73.38 93 ARG A CA 1
ATOM 754 C C . ARG A 1 93 ? 2.376 2.067 -19.987 1.00 73.38 93 ARG A C 1
ATOM 756 O O . ARG A 1 93 ? 3.597 2.183 -19.815 1.00 73.38 93 ARG A O 1
ATOM 763 N N . SER A 1 94 ? 1.575 1.496 -19.101 1.00 71.25 94 SER A N 1
ATOM 764 C CA . SER A 1 94 ? 2.132 0.767 -17.977 1.00 71.25 94 SER A CA 1
ATOM 765 C C . SER A 1 94 ? 2.526 -0.644 -18.397 1.00 71.25 94 SER A C 1
ATOM 767 O O . SER A 1 94 ? 1.724 -1.372 -18.977 1.00 71.25 94 SER A O 1
ATOM 769 N N . LYS A 1 95 ? 3.759 -1.055 -18.089 1.00 69.81 95 LYS A N 1
ATOM 770 C CA . LYS A 1 95 ? 4.173 -2.448 -18.250 1.00 69.81 95 LYS A CA 1
ATOM 771 C C . LYS A 1 95 ? 3.771 -3.216 -17.002 1.00 69.81 95 LYS A C 1
ATOM 773 O O . LYS A 1 95 ? 4.458 -3.168 -15.980 1.00 69.81 95 LYS A O 1
ATOM 778 N N . THR A 1 96 ? 2.681 -3.955 -17.119 1.00 68.88 96 THR A N 1
ATOM 779 C CA . THR A 1 96 ? 2.105 -4.720 -16.014 1.00 68.88 96 THR A CA 1
ATOM 780 C C . THR A 1 96 ? 2.497 -6.198 -16.115 1.00 68.88 96 THR A C 1
ATOM 782 O O . THR A 1 96 ? 3.037 -6.648 -17.127 1.00 68.88 96 THR A O 1
ATOM 785 N N . ARG A 1 97 ? 2.297 -6.954 -15.029 1.00 69.50 97 ARG A N 1
ATOM 786 C CA . ARG A 1 97 ? 2.431 -8.424 -15.030 1.00 69.50 97 ARG A CA 1
ATOM 787 C C . ARG A 1 97 ? 1.119 -9.128 -15.386 1.00 69.50 97 ARG A C 1
ATOM 789 O O . ARG A 1 97 ? 1.116 -10.347 -15.516 1.00 69.50 97 ARG A O 1
ATOM 796 N N . ILE A 1 98 ? 0.021 -8.380 -15.483 1.00 68.38 98 ILE A N 1
ATOM 797 C CA . ILE A 1 98 ? -1.291 -8.916 -15.820 1.00 68.38 98 ILE A CA 1
ATOM 798 C C . ILE A 1 98 ? -1.305 -9.093 -17.338 1.00 68.38 98 ILE A C 1
ATOM 800 O O . ILE A 1 98 ? -1.166 -8.122 -18.082 1.00 68.38 98 ILE A O 1
ATOM 804 N N . SER A 1 99 ? -1.409 -10.346 -17.782 1.00 67.94 99 SER A N 1
ATOM 805 C CA . SER A 1 99 ? -1.511 -10.673 -19.205 1.00 67.94 99 SER A CA 1
ATOM 806 C C . SER A 1 99 ? -2.710 -9.941 -19.815 1.00 67.94 99 SER A C 1
ATOM 808 O O . SER A 1 99 ? -3.768 -9.870 -19.193 1.00 67.94 99 SER A O 1
ATOM 810 N N . ASN A 1 100 ? -2.517 -9.363 -21.002 1.00 66.81 100 ASN A N 1
ATOM 811 C CA . ASN A 1 100 ? -3.532 -8.632 -21.770 1.00 66.81 100 ASN A CA 1
ATOM 812 C C . ASN A 1 100 ? -4.091 -7.356 -21.103 1.00 66.81 100 ASN A C 1
ATOM 814 O O . ASN A 1 100 ? -5.067 -6.791 -21.588 1.00 66.81 100 ASN A O 1
ATOM 818 N N . TYR A 1 101 ? -3.480 -6.863 -20.018 1.00 68.81 101 TYR A N 1
ATOM 819 C CA . TYR A 1 101 ? -3.849 -5.582 -19.411 1.00 68.81 101 TYR A CA 1
ATOM 820 C C . TYR A 1 101 ? -2.913 -4.462 -19.881 1.00 68.81 101 TYR A C 1
ATOM 822 O O . TYR A 1 101 ? -1.776 -4.342 -19.409 1.00 68.81 101 TYR A O 1
ATOM 830 N N . GLU A 1 102 ? -3.419 -3.622 -20.788 1.00 67.19 102 GLU A N 1
ATOM 831 C CA . GLU A 1 102 ? -2.720 -2.458 -21.344 1.00 67.19 102 GLU A CA 1
ATOM 832 C C . GLU A 1 102 ? -3.395 -1.134 -20.955 1.00 67.19 102 GLU A C 1
ATOM 834 O O . GLU A 1 102 ? -4.084 -0.510 -21.766 1.00 67.19 102 GLU A O 1
ATOM 839 N N . PRO A 1 103 ? -3.212 -0.650 -19.717 1.00 65.75 103 PRO A N 1
ATOM 840 C CA . PRO A 1 103 ? -3.766 0.636 -19.342 1.00 65.75 103 PRO A CA 1
ATOM 841 C C . PRO A 1 103 ? -2.989 1.754 -20.051 1.00 65.75 103 PRO A C 1
ATOM 843 O O . PRO A 1 103 ? -1.782 1.945 -19.847 1.00 65.75 103 PRO A O 1
ATOM 846 N N . ILE A 1 104 ? -3.704 2.516 -20.876 1.00 67.31 104 ILE A N 1
ATOM 847 C CA . ILE A 1 104 ? -3.268 3.817 -21.378 1.00 67.31 104 ILE A CA 1
ATOM 848 C C . ILE A 1 104 ? -3.532 4.815 -20.262 1.00 67.31 104 ILE A C 1
ATOM 850 O O . ILE A 1 104 ? -4.684 5.044 -19.905 1.00 67.31 104 ILE A O 1
ATOM 854 N N . ILE A 1 105 ? -2.472 5.371 -19.676 1.00 67.81 105 ILE A N 1
ATOM 855 C CA . ILE A 1 105 ? -2.648 6.185 -18.470 1.00 67.81 105 ILE A CA 1
ATOM 856 C C . ILE A 1 105 ? -2.696 7.677 -18.790 1.00 67.81 105 ILE A C 1
ATOM 858 O O . ILE A 1 105 ? -3.457 8.372 -18.131 1.00 67.81 105 ILE A O 1
ATOM 862 N N . LEU A 1 106 ? -2.003 8.175 -19.824 1.00 66.31 106 LEU A N 1
ATOM 863 C CA . LEU A 1 106 ? -2.111 9.580 -20.243 1.00 66.31 106 LEU A CA 1
ATOM 864 C C . LEU A 1 106 ? -1.675 9.814 -21.713 1.00 66.31 106 LEU A C 1
ATOM 866 O O . LEU A 1 106 ? -0.705 9.194 -22.169 1.00 66.31 106 LEU A O 1
ATOM 870 N N . PRO A 1 107 ? -2.296 10.772 -22.432 1.00 65.06 107 PRO A N 1
ATOM 871 C CA . PRO A 1 107 ? -1.778 11.315 -23.694 1.00 65.06 107 PRO A CA 1
ATOM 872 C C . PRO A 1 107 ? -0.438 12.050 -23.501 1.00 65.06 107 PRO A C 1
ATOM 874 O O . PRO A 1 107 ? -0.205 12.644 -22.443 1.00 65.06 107 PRO A O 1
ATOM 877 N N . ARG A 1 108 ? 0.447 12.083 -24.514 1.00 60.62 108 ARG A N 1
ATOM 878 C CA . ARG A 1 108 ? 1.725 12.838 -24.454 1.00 60.62 108 ARG A CA 1
ATOM 879 C C . ARG A 1 108 ? 1.560 14.345 -24.249 1.00 60.62 108 ARG A C 1
ATOM 881 O O . ARG A 1 108 ? 2.473 14.963 -23.710 1.00 60.62 108 ARG A O 1
ATOM 888 N N . SER A 1 109 ? 0.428 14.914 -24.664 1.00 67.88 109 SER A N 1
ATOM 889 C CA . SER A 1 109 ? 0.105 16.334 -24.469 1.00 67.88 109 SER A CA 1
ATOM 890 C C . SER A 1 109 ? -0.078 16.701 -22.996 1.00 67.88 109 SER A C 1
ATOM 892 O O . SER A 1 109 ? 0.058 17.863 -22.623 1.00 67.88 109 SER A O 1
ATOM 894 N N . HIS A 1 110 ? -0.348 15.720 -22.131 1.00 73.88 110 HIS A N 1
ATOM 895 C CA . HIS A 1 110 ? -0.500 15.972 -20.710 1.00 73.88 110 HIS A CA 1
ATOM 896 C C . HIS A 1 110 ? 0.861 16.279 -20.066 1.00 73.88 110 HIS A C 1
ATOM 898 O O . HIS A 1 110 ? 1.819 15.514 -20.203 1.00 73.88 110 HIS A O 1
ATOM 904 N N . LYS A 1 111 ? 0.944 17.372 -19.296 1.00 74.69 111 LYS A N 1
ATOM 905 C CA . LYS A 1 111 ? 2.190 17.864 -18.669 1.00 74.69 111 LYS A CA 1
ATOM 906 C C . LYS A 1 111 ? 2.929 16.781 -17.870 1.00 74.69 111 LYS A C 1
ATOM 908 O O . LYS A 1 111 ? 4.149 16.667 -17.943 1.00 74.69 111 LYS A O 1
ATOM 913 N N . VAL A 1 112 ? 2.182 15.937 -17.154 1.00 67.12 112 VAL A N 1
ATOM 914 C CA . VAL A 1 112 ? 2.736 14.811 -16.378 1.00 67.12 112 VAL A CA 1
ATOM 915 C C . VAL A 1 112 ? 3.411 13.768 -17.282 1.00 67.12 112 VAL A C 1
ATOM 917 O O . VAL A 1 112 ? 4.486 13.275 -16.943 1.00 67.12 112 VAL A O 1
ATOM 920 N N . SER A 1 113 ? 2.844 13.472 -18.457 1.00 66.00 113 SER A N 1
ATOM 921 C CA . SER A 1 113 ? 3.436 12.544 -19.430 1.00 66.00 113 SER A CA 1
ATOM 922 C C . SER A 1 113 ? 4.765 13.054 -19.968 1.00 66.00 113 SER A C 1
ATOM 924 O O . SER A 1 113 ? 5.719 12.285 -20.115 1.00 66.00 113 SER A O 1
ATOM 926 N N . HIS A 1 114 ? 4.841 14.357 -20.240 1.00 69.12 114 HIS A N 1
ATOM 927 C CA . HIS A 1 114 ? 6.057 14.996 -20.724 1.00 69.12 114 HIS A CA 1
ATOM 928 C C . HIS A 1 114 ? 7.197 14.858 -19.704 1.00 69.12 114 HIS A C 1
ATOM 930 O O . HIS A 1 114 ? 8.267 14.347 -20.036 1.00 69.12 114 HIS A O 1
ATOM 936 N N . LEU A 1 115 ? 6.928 15.194 -18.438 1.00 71.50 115 LEU A N 1
ATOM 937 C CA . LEU A 1 115 ? 7.911 15.117 -17.351 1.00 71.50 115 LEU A CA 1
ATOM 938 C C . LEU A 1 115 ? 8.401 13.682 -17.096 1.00 71.50 115 LEU A C 1
ATOM 940 O O . LEU A 1 115 ? 9.602 13.450 -16.946 1.00 71.50 115 LEU A O 1
ATOM 944 N N . ILE A 1 116 ? 7.495 12.697 -17.096 1.00 69.19 116 ILE A N 1
ATOM 945 C CA . ILE A 1 116 ? 7.863 11.281 -16.931 1.00 69.19 116 ILE A CA 1
ATOM 946 C C . ILE A 1 116 ? 8.731 10.804 -18.104 1.00 69.19 116 ILE A C 1
ATOM 948 O O . ILE A 1 116 ? 9.727 10.107 -17.892 1.00 69.19 116 ILE A O 1
ATOM 952 N N . THR A 1 117 ? 8.380 11.186 -19.336 1.00 67.19 117 THR A N 1
ATOM 953 C CA . THR A 1 117 ? 9.122 10.786 -20.543 1.00 67.19 117 THR A CA 1
ATOM 954 C C . THR A 1 117 ? 10.542 11.347 -20.529 1.00 67.19 117 THR A C 1
ATOM 956 O O . THR A 1 117 ? 11.491 10.586 -20.741 1.00 67.19 117 THR A O 1
ATOM 959 N N . GLN A 1 118 ? 10.705 12.631 -20.198 1.00 73.25 118 GLN A N 1
ATOM 960 C CA . GLN A 1 118 ? 12.023 13.255 -20.069 1.00 73.25 118 GLN A CA 1
ATOM 961 C C . GLN A 1 118 ? 12.877 12.554 -19.006 1.00 73.25 118 GLN A C 1
ATOM 963 O O . GLN A 1 118 ? 14.018 12.174 -19.275 1.00 73.25 118 GLN A O 1
ATOM 968 N N . GLN A 1 119 ? 12.313 12.274 -17.824 1.00 77.81 119 GLN A N 1
ATOM 969 C CA . GLN A 1 119 ? 13.047 11.585 -16.758 1.00 77.81 119 GLN A CA 1
ATOM 970 C C . GLN A 1 119 ? 13.518 10.182 -17.186 1.00 77.81 119 GLN A C 1
ATOM 972 O O . GLN A 1 119 ? 14.611 9.745 -16.815 1.00 77.81 119 GLN A O 1
ATOM 977 N N . GLN A 1 120 ? 12.715 9.454 -17.968 1.00 72.75 120 GLN A N 1
ATOM 978 C CA . GLN A 1 120 ? 13.110 8.144 -18.489 1.00 72.75 120 GLN A CA 1
ATOM 979 C C . GLN A 1 120 ? 14.208 8.228 -19.547 1.00 72.75 120 GLN A C 1
ATOM 981 O O . GLN A 1 120 ? 15.102 7.378 -19.545 1.00 72.75 120 GLN A O 1
ATOM 986 N N . GLN A 1 121 ? 14.150 9.216 -20.442 1.00 74.69 121 GLN A N 1
ATOM 987 C CA . GLN A 1 121 ? 15.197 9.440 -21.440 1.00 74.69 121 GLN A CA 1
ATOM 988 C C . GLN A 1 121 ? 16.540 9.713 -20.762 1.00 74.69 121 GLN A C 1
ATOM 990 O O . GLN A 1 121 ? 17.514 9.029 -21.072 1.00 74.69 121 GLN A O 1
ATOM 995 N N . VAL A 1 122 ? 16.564 10.594 -19.758 1.00 80.44 122 VAL A N 1
ATOM 996 C CA . VAL A 1 122 ? 17.772 10.884 -18.967 1.00 80.44 122 VAL A CA 1
ATOM 997 C C . VAL A 1 122 ? 18.320 9.614 -18.309 1.00 80.44 122 VAL A C 1
ATOM 999 O O . VAL A 1 122 ? 19.492 9.289 -18.480 1.00 80.44 122 VAL A O 1
ATOM 1002 N N . LYS A 1 123 ? 17.471 8.819 -17.642 1.00 77.31 123 LYS A N 1
ATOM 1003 C CA . LYS A 1 123 ? 17.896 7.545 -17.027 1.00 77.31 123 LYS A CA 1
ATOM 1004 C C . LYS A 1 123 ? 18.473 6.549 -18.037 1.00 77.31 123 LYS A C 1
ATOM 1006 O O . LYS A 1 123 ? 19.392 5.808 -17.702 1.00 77.31 123 LYS A O 1
ATOM 1011 N N . ARG A 1 124 ? 17.932 6.494 -19.260 1.00 79.12 124 ARG A N 1
ATOM 1012 C CA . ARG A 1 124 ? 18.457 5.622 -20.326 1.00 79.12 124 ARG A CA 1
ATOM 1013 C C . ARG A 1 124 ? 19.819 6.089 -20.825 1.00 79.12 124 ARG A C 1
ATOM 1015 O O . ARG A 1 124 ? 20.659 5.235 -21.083 1.00 79.12 124 ARG A O 1
ATOM 1022 N N . ILE A 1 125 ? 20.020 7.399 -20.966 1.00 83.06 125 ILE A N 1
ATOM 1023 C CA . ILE A 1 125 ? 21.305 7.980 -21.374 1.00 83.06 125 ILE A CA 1
ATOM 1024 C C . ILE A 1 125 ? 22.364 7.670 -20.321 1.00 83.06 125 ILE A C 1
ATOM 1026 O O . ILE A 1 125 ? 23.379 7.077 -20.663 1.00 83.06 125 ILE A O 1
ATOM 1030 N N . ILE A 1 126 ? 22.079 7.953 -19.046 1.00 87.19 126 ILE A N 1
ATOM 1031 C CA . ILE A 1 126 ? 22.992 7.655 -17.932 1.00 87.19 126 ILE A CA 1
ATOM 1032 C C . ILE A 1 126 ? 23.381 6.175 -17.940 1.00 87.19 126 ILE A C 1
ATOM 1034 O O . ILE A 1 126 ? 24.559 5.849 -17.991 1.00 87.19 126 ILE A O 1
ATOM 1038 N N . LYS A 1 127 ? 22.399 5.270 -18.022 1.00 87.88 127 LYS A N 1
ATOM 1039 C CA . LYS A 1 127 ? 22.674 3.829 -18.050 1.00 87.88 127 LYS A CA 1
ATOM 1040 C C . LYS A 1 127 ? 23.512 3.391 -19.262 1.00 87.88 127 LYS A C 1
ATOM 1042 O O . LYS A 1 127 ? 24.276 2.435 -19.163 1.00 87.88 127 LYS A O 1
ATOM 1047 N N . LYS A 1 128 ? 23.344 4.038 -20.423 1.00 87.25 128 LYS A N 1
ATOM 1048 C CA . LYS A 1 128 ? 24.176 3.775 -21.609 1.00 87.25 128 LYS A CA 1
ATOM 1049 C C . LYS A 1 128 ? 25.612 4.252 -21.398 1.00 87.25 128 LYS A C 1
ATOM 1051 O O . LYS A 1 128 ? 26.522 3.508 -21.740 1.00 87.25 128 LYS A O 1
ATOM 1056 N N . LEU A 1 129 ? 25.798 5.439 -20.823 1.00 84.62 129 LEU A N 1
ATOM 1057 C CA . LEU A 1 129 ? 27.118 5.985 -20.503 1.00 84.62 129 LEU A CA 1
ATOM 1058 C C . LEU A 1 129 ? 27.849 5.097 -19.486 1.00 84.62 129 LEU A C 1
ATOM 1060 O O . LEU A 1 129 ? 28.972 4.684 -19.748 1.00 84.62 129 LEU A O 1
ATOM 1064 N N . GLU A 1 130 ? 27.171 4.684 -18.412 1.00 89.38 130 GLU A N 1
ATOM 1065 C CA . GLU A 1 130 ? 27.708 3.736 -17.422 1.00 89.38 130 GLU A CA 1
ATOM 1066 C C . GLU A 1 130 ? 28.111 2.399 -18.070 1.00 89.38 130 GLU A C 1
ATOM 1068 O O . GLU A 1 130 ? 29.137 1.811 -17.735 1.00 89.38 130 GLU A O 1
ATOM 1073 N N . ALA A 1 131 ? 27.315 1.883 -19.012 1.00 84.75 131 ALA A N 1
ATOM 1074 C CA . ALA A 1 131 ? 27.644 0.647 -19.723 1.00 84.75 131 ALA A CA 1
ATOM 1075 C C . ALA A 1 131 ? 28.855 0.803 -20.662 1.00 84.75 131 ALA A C 1
ATOM 1077 O O . ALA A 1 131 ? 29.631 -0.139 -20.810 1.00 84.75 131 ALA A O 1
ATOM 1078 N N . MET A 1 132 ? 29.026 1.972 -21.287 1.00 82.00 132 MET A N 1
ATOM 1079 C CA . MET A 1 132 ? 30.191 2.280 -22.123 1.00 82.00 132 MET A CA 1
ATOM 1080 C C . MET A 1 132 ? 31.471 2.383 -21.290 1.00 82.00 132 MET A C 1
ATOM 1082 O O . MET A 1 132 ? 32.490 1.808 -21.663 1.00 82.00 132 MET A O 1
ATOM 1086 N N . GLU A 1 133 ? 31.403 3.045 -20.138 1.00 81.81 133 GLU A N 1
ATOM 1087 C CA . GLU A 1 133 ? 32.527 3.189 -19.209 1.00 81.81 133 GLU A CA 1
ATOM 1088 C C . GLU A 1 133 ? 32.992 1.826 -18.668 1.00 81.81 133 GLU A C 1
ATOM 1090 O O . GLU A 1 133 ? 34.179 1.502 -18.701 1.00 81.81 133 GLU A O 1
ATOM 1095 N N . ASN A 1 134 ? 32.049 0.954 -18.298 1.00 75.50 134 ASN A N 1
ATOM 1096 C CA . ASN A 1 134 ? 32.356 -0.407 -17.847 1.00 75.50 134 ASN A CA 1
ATOM 1097 C C . ASN A 1 134 ? 32.918 -1.318 -18.955 1.00 75.50 134 ASN A C 1
ATOM 1099 O O . ASN A 1 134 ? 33.663 -2.252 -18.659 1.00 75.50 134 ASN A O 1
ATOM 1103 N N . ASN A 1 135 ? 32.582 -1.066 -20.225 1.00 67.50 135 ASN A N 1
ATOM 1104 C CA . ASN A 1 135 ? 33.140 -1.811 -21.357 1.00 67.50 135 ASN A CA 1
ATOM 1105 C C . ASN A 1 135 ? 34.562 -1.354 -21.718 1.00 67.50 135 ASN A C 1
ATOM 1107 O O . ASN A 1 135 ? 35.363 -2.186 -22.138 1.00 67.50 135 ASN A O 1
ATOM 1111 N N . HIS A 1 136 ? 34.900 -0.076 -21.518 1.00 60.09 136 HIS A N 1
ATOM 1112 C CA . HIS A 1 136 ? 36.270 0.424 -21.687 1.00 60.09 136 HIS A CA 1
ATOM 1113 C C . HIS A 1 136 ? 37.214 0.027 -20.539 1.00 60.09 136 HIS A C 1
ATOM 1115 O O . HIS A 1 136 ? 38.425 0.009 -20.733 1.00 60.09 136 HIS A O 1
ATOM 1121 N N . ALA A 1 137 ? 36.683 -0.352 -19.373 1.00 56.94 137 ALA A N 1
ATOM 1122 C CA . ALA A 1 137 ? 37.470 -0.804 -18.222 1.00 56.94 137 ALA A CA 1
ATOM 1123 C C . ALA A 1 137 ? 37.911 -2.287 -18.275 1.00 56.94 137 ALA A C 1
ATOM 1125 O O . ALA A 1 137 ? 38.595 -2.751 -17.362 1.00 56.94 137 ALA A O 1
ATOM 1126 N N . ARG A 1 138 ? 37.541 -3.061 -19.312 1.00 54.78 138 ARG A N 1
ATOM 1127 C CA . ARG A 1 138 ? 38.075 -4.422 -19.516 1.00 54.78 138 ARG A CA 1
ATOM 1128 C C . ARG A 1 138 ? 39.426 -4.344 -20.239 1.00 54.78 138 ARG A C 1
ATOM 1130 O O . ARG A 1 138 ? 39.436 -3.949 -21.403 1.00 54.78 138 ARG A O 1
ATOM 1137 N N . PRO A 1 139 ? 40.550 -4.738 -19.610 1.00 50.97 139 PRO A N 1
ATOM 1138 C CA . PRO A 1 139 ? 41.829 -4.781 -20.309 1.00 50.97 139 PRO A CA 1
ATOM 1139 C C . PRO A 1 139 ? 41.762 -5.818 -21.444 1.00 50.97 139 PRO A C 1
ATOM 1141 O O . PRO A 1 139 ? 41.086 -6.843 -21.285 1.00 50.97 139 PRO A O 1
ATOM 1144 N N . PRO A 1 140 ? 42.441 -5.584 -22.584 1.00 51.53 140 PRO A N 1
ATOM 1145 C CA . PRO A 1 140 ? 42.482 -6.560 -23.660 1.00 51.53 140 PRO A CA 1
ATOM 1146 C C . PRO A 1 140 ? 43.121 -7.846 -23.132 1.00 51.53 140 PRO A C 1
ATOM 1148 O O . PRO A 1 140 ? 44.225 -7.832 -22.587 1.00 51.53 140 PRO A O 1
ATOM 1151 N N . GLY A 1 141 ? 42.386 -8.954 -23.241 1.00 55.25 141 GLY A N 1
ATOM 1152 C CA . GLY A 1 141 ? 42.878 -10.270 -22.856 1.00 55.25 141 GLY A CA 1
ATOM 1153 C C . GLY A 1 141 ? 44.152 -10.602 -23.629 1.00 55.25 141 GLY A C 1
ATOM 1154 O O . GLY A 1 141 ? 44.217 -10.381 -24.836 1.00 55.25 141 GLY A O 1
ATOM 1155 N N . LYS A 1 142 ? 45.159 -11.124 -22.919 1.00 53.78 142 LYS A N 1
ATOM 1156 C CA . LYS A 1 142 ? 46.359 -11.725 -23.511 1.00 53.78 142 LYS A CA 1
ATOM 1157 C C . LYS A 1 142 ? 45.931 -12.729 -24.588 1.00 53.78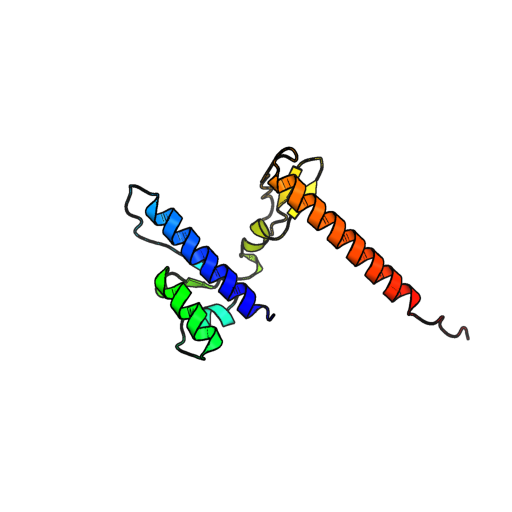 142 LYS A C 1
ATOM 1159 O O . LYS A 1 142 ? 45.309 -13.737 -24.257 1.00 53.78 142 LYS A O 1
ATOM 1164 N N . MET A 1 143 ? 46.258 -12.446 -25.847 1.00 44.03 143 MET A N 1
ATOM 1165 C CA . MET A 1 143 ? 46.310 -13.472 -26.886 1.00 44.03 143 MET A CA 1
ATOM 1166 C C . MET A 1 143 ? 47.485 -14.401 -26.555 1.00 44.03 143 MET A C 1
ATOM 1168 O O . MET A 1 143 ? 48.593 -13.914 -26.323 1.00 44.03 143 MET A O 1
ATOM 1172 N N . MET A 1 144 ? 47.196 -15.703 -26.443 1.00 43.88 144 MET A N 1
ATOM 1173 C CA . MET A 1 144 ? 48.196 -16.774 -26.560 1.00 43.88 144 MET A CA 1
ATOM 1174 C C . MET A 1 144 ? 48.729 -16.829 -27.987 1.00 43.88 144 MET A C 1
ATOM 1176 O O . MET A 1 144 ? 47.942 -16.507 -28.908 1.00 43.88 144 MET A O 1
#

pLDDT: mean 79.86, std 13.04, range [43.88, 95.31]

Organism: Culicoides sonorensis (NCBI:txid179676)